Protein AF-A0A1D6GWM7-F1 (afdb_monomer_lite)

Secondary structure (DSSP, 8-state):
-EEEEETTGGG-HHHHHHHHHHHHTT---EEEEE--SEETTEEHHHH-S---GGGTTTTS------TT-HHHHHHHHHHHHHHHHHHS--

Foldseek 3Di:
DEDEDELLCLPPPVVQVVLVVQQVVLALYEYHYDYPQDDPNDGNVRRDVDSPSQCSSVPAHGDDFDPVDPVRVVVVVVVQNVCSVPRTYD

pLDDT: mean 94.19, std 2.3, range [84.5, 97.25]

Organism: Zea mays (NCBI:txid4577)

Radius of gyration: 13.0 Å; chains: 1; bounding box: 31×23×32 Å

Structure (mmCIF, N/CA/C/O backbone):
data_AF-A0A1D6GWM7-F1
#
_entry.id   AF-A0A1D6GWM7-F1
#
loop_
_atom_site.group_PDB
_atom_site.id
_atom_site.type_symbol
_atom_site.label_atom_id
_atom_site.label_alt_id
_atom_site.label_comp_id
_atom_site.label_asym_id
_atom_site.label_entity_id
_atom_site.label_seq_id
_atom_site.pdbx_PDB_ins_code
_atom_site.Cartn_x
_atom_site.Cartn_y
_atom_site.Cartn_z
_atom_site.occupancy
_atom_site.B_iso_or_equiv
_atom_site.auth_seq_id
_atom_site.auth_comp_id
_atom_site.auth_asym_id
_atom_site.auth_atom_id
_atom_site.pdbx_PDB_model_num
ATOM 1 N N . MET A 1 1 ? -11.792 5.099 2.861 1.00 86.81 1 MET A N 1
ATOM 2 C CA . MET A 1 1 ? -11.315 5.816 1.662 1.00 86.81 1 MET A CA 1
ATOM 3 C C . MET A 1 1 ? -10.254 4.957 0.998 1.00 86.81 1 MET A C 1
ATOM 5 O O . MET A 1 1 ? -9.439 4.407 1.725 1.00 86.81 1 MET A O 1
ATOM 9 N N . PHE A 1 2 ? -10.287 4.806 -0.328 1.00 93.44 2 PHE A N 1
ATOM 10 C CA . PHE A 1 2 ? -9.212 4.143 -1.077 1.00 93.44 2 PHE A CA 1
ATOM 11 C C . PHE A 1 2 ? -8.215 5.200 -1.552 1.00 93.44 2 PHE A C 1
ATOM 13 O O . PHE A 1 2 ? -8.624 6.189 -2.158 1.00 93.44 2 PHE A O 1
ATOM 20 N N . ALA A 1 3 ? -6.935 4.998 -1.259 1.00 95.56 3 ALA A N 1
ATOM 21 C CA . ALA A 1 3 ? -5.833 5.837 -1.708 1.00 95.56 3 ALA A CA 1
ATOM 22 C C . ALA A 1 3 ? -4.879 4.969 -2.531 1.00 95.56 3 ALA A C 1
ATOM 24 O O . ALA A 1 3 ? -4.233 4.068 -1.997 1.00 95.56 3 ALA A O 1
ATOM 25 N N . LEU A 1 4 ? -4.845 5.216 -3.839 1.00 96.44 4 LEU A N 1
ATOM 26 C CA . LEU A 1 4 ? -4.060 4.435 -4.789 1.00 96.44 4 LEU A CA 1
ATOM 27 C C . LEU A 1 4 ? -2.738 5.138 -5.087 1.00 96.44 4 LEU A C 1
ATOM 29 O O . LEU A 1 4 ? -2.689 6.365 -5.194 1.00 96.44 4 LEU A O 1
ATOM 33 N N . TYR A 1 5 ? -1.675 4.358 -5.233 1.00 96.50 5 TYR A N 1
ATOM 34 C CA . TYR A 1 5 ? -0.356 4.837 -5.625 1.00 96.50 5 TYR A CA 1
ATOM 35 C C . TYR A 1 5 ? 0.416 3.734 -6.358 1.00 96.50 5 TYR A C 1
ATOM 37 O O . TYR A 1 5 ? 0.154 2.552 -6.165 1.00 96.50 5 TYR A O 1
ATOM 45 N N . GLY A 1 6 ? 1.371 4.116 -7.206 1.00 95.62 6 GLY A N 1
ATOM 46 C CA . GLY A 1 6 ? 2.207 3.161 -7.942 1.00 95.62 6 GLY A CA 1
ATOM 47 C C . GLY A 1 6 ? 3.414 2.648 -7.148 1.00 95.62 6 GLY A C 1
ATOM 48 O O . GLY A 1 6 ? 3.821 3.230 -6.139 1.00 95.62 6 GLY A O 1
ATOM 49 N N . ASP A 1 7 ? 4.058 1.611 -7.673 1.00 93.38 7 ASP A N 1
ATOM 50 C CA . ASP A 1 7 ? 5.313 1.023 -7.180 1.00 93.38 7 ASP A CA 1
ATOM 51 C C . ASP A 1 7 ? 6.438 2.054 -6.951 1.00 93.38 7 ASP A C 1
ATOM 53 O O . ASP A 1 7 ? 7.152 1.995 -5.947 1.00 93.38 7 ASP A O 1
ATOM 57 N N . GLY A 1 8 ? 6.579 3.039 -7.842 1.00 92.62 8 GLY A N 1
ATOM 58 C CA . GLY A 1 8 ? 7.554 4.121 -7.685 1.00 92.62 8 GLY A CA 1
ATOM 59 C C . GLY A 1 8 ? 7.167 5.136 -6.612 1.00 92.62 8 GLY A C 1
ATOM 60 O O . GLY A 1 8 ? 8.018 5.606 -5.851 1.00 92.62 8 GLY A O 1
ATOM 61 N N . ALA A 1 9 ? 5.871 5.434 -6.505 1.00 94.31 9 ALA A N 1
ATOM 62 C CA . ALA A 1 9 ? 5.334 6.315 -5.473 1.00 94.31 9 ALA A CA 1
ATOM 63 C C . ALA A 1 9 ? 5.442 5.693 -4.070 1.00 94.31 9 ALA A C 1
ATOM 65 O O . ALA A 1 9 ? 5.508 6.423 -3.085 1.00 94.31 9 ALA A O 1
ATOM 66 N N . ALA A 1 10 ? 5.572 4.368 -3.965 1.00 94.56 10 ALA A N 1
ATOM 67 C CA . ALA A 1 10 ? 5.761 3.674 -2.695 1.00 94.56 10 ALA A CA 1
ATOM 68 C C . ALA A 1 10 ? 7.050 4.064 -1.939 1.00 94.56 10 ALA A C 1
ATOM 70 O O . ALA A 1 10 ? 7.199 3.731 -0.764 1.00 94.56 10 ALA A O 1
ATOM 71 N N . ASN A 1 11 ? 8.005 4.725 -2.605 1.00 93.88 11 ASN A N 1
ATOM 72 C CA . ASN A 1 11 ? 9.236 5.249 -2.002 1.00 93.88 11 ASN A CA 1
ATOM 73 C C . ASN A 1 11 ? 9.121 6.719 -1.545 1.00 93.88 11 ASN A C 1
ATOM 75 O O . ASN A 1 11 ? 10.104 7.286 -1.074 1.00 93.88 11 ASN A O 1
ATOM 79 N N . GLN A 1 12 ? 7.963 7.362 -1.705 1.00 95.44 12 GLN A N 1
ATOM 80 C CA . GLN A 1 12 ? 7.765 8.753 -1.297 1.00 95.44 12 GLN A CA 1
ATOM 81 C C . GLN A 1 12 ? 7.673 8.876 0.229 1.00 95.44 12 GLN A C 1
ATOM 83 O O . GLN A 1 12 ? 6.885 8.177 0.858 1.00 95.44 12 GLN A O 1
ATOM 88 N N . GLY A 1 13 ? 8.425 9.806 0.829 1.00 96.25 13 GLY A N 1
ATOM 89 C CA . GLY A 1 13 ? 8.446 10.006 2.290 1.00 96.25 13 GLY A CA 1
ATOM 90 C C . GLY A 1 13 ? 7.067 10.321 2.884 1.00 96.25 13 GLY A C 1
ATOM 91 O O . GLY A 1 13 ? 6.672 9.725 3.883 1.00 96.25 13 GLY A O 1
ATOM 92 N N . GLN A 1 14 ? 6.282 11.150 2.188 1.00 95.12 14 GLN A N 1
ATOM 93 C CA . GLN A 1 14 ? 4.907 11.502 2.569 1.00 95.12 14 GLN A CA 1
ATOM 94 C C . GLN A 1 14 ? 3.973 10.286 2.722 1.00 95.12 14 GLN A C 1
ATOM 96 O O . GLN A 1 14 ? 3.012 10.348 3.484 1.00 95.12 14 GLN A O 1
ATOM 101 N N . LEU A 1 15 ? 4.251 9.163 2.042 1.00 94.88 15 LEU A N 1
ATOM 102 C CA . LEU A 1 15 ? 3.473 7.935 2.214 1.00 94.88 15 LEU A CA 1
ATOM 103 C C . LEU A 1 15 ? 3.660 7.357 3.623 1.00 94.88 15 LEU A C 1
ATOM 105 O O . LEU A 1 15 ? 2.691 6.935 4.246 1.00 94.88 15 LEU A O 1
ATOM 109 N N . PHE A 1 16 ? 4.891 7.366 4.137 1.00 95.19 16 PHE A N 1
ATOM 110 C CA . PHE A 1 16 ? 5.212 6.869 5.477 1.00 95.19 16 PHE A CA 1
ATOM 111 C C . PHE A 1 16 ? 4.666 7.793 6.569 1.00 95.19 16 PHE A C 1
ATOM 113 O O . PHE A 1 16 ? 4.177 7.322 7.594 1.00 95.19 16 PHE A O 1
ATOM 120 N N . GLU A 1 17 ? 4.678 9.104 6.328 1.00 96.19 17 GLU A N 1
ATOM 121 C CA . GLU A 1 17 ? 4.035 10.081 7.212 1.00 96.19 17 GLU A CA 1
ATOM 122 C C . GLU A 1 17 ? 2.516 9.857 7.277 1.00 96.19 17 GLU A C 1
ATOM 124 O O . GLU A 1 17 ? 1.940 9.790 8.367 1.00 96.19 17 GLU A O 1
ATOM 129 N N . ALA A 1 18 ? 1.873 9.663 6.119 1.00 94.94 18 ALA A N 1
ATOM 130 C CA . ALA A 1 18 ? 0.447 9.365 6.035 1.00 94.94 18 ALA A CA 1
ATOM 131 C C . ALA A 1 18 ? 0.093 8.030 6.711 1.00 94.94 18 ALA A C 1
ATOM 133 O O . ALA A 1 18 ? -0.884 7.968 7.460 1.00 94.94 18 ALA A O 1
ATOM 134 N N . LEU A 1 19 ? 0.902 6.983 6.506 1.00 94.88 19 LEU A N 1
ATOM 135 C CA . LEU A 1 19 ? 0.765 5.686 7.177 1.00 94.88 19 LEU A CA 1
ATOM 136 C C . LEU A 1 19 ? 0.791 5.844 8.699 1.00 94.88 19 LEU A C 1
ATOM 138 O O . LEU A 1 19 ? -0.127 5.378 9.374 1.00 94.88 19 LEU A O 1
ATOM 142 N N . ASN A 1 20 ? 1.772 6.576 9.227 1.00 95.25 20 ASN A N 1
ATOM 143 C CA . ASN A 1 20 ? 1.908 6.816 10.660 1.00 95.25 20 ASN A CA 1
ATOM 144 C C . ASN A 1 20 ? 0.690 7.522 11.261 1.00 95.25 20 ASN A C 1
ATOM 146 O O . ASN A 1 20 ? 0.133 7.062 12.257 1.00 95.25 20 ASN A O 1
ATOM 150 N N . ILE A 1 21 ? 0.230 8.604 10.631 1.00 95.50 21 ILE A N 1
ATOM 151 C CA . ILE A 1 21 ? -0.954 9.341 11.093 1.00 95.50 21 ILE A CA 1
ATOM 152 C C . ILE A 1 21 ? -2.209 8.464 10.995 1.00 95.50 21 ILE A C 1
ATOM 154 O O . ILE A 1 21 ? -3.021 8.428 11.922 1.00 95.50 21 ILE A O 1
ATOM 158 N N . SER A 1 22 ? -2.357 7.718 9.896 1.00 94.94 22 SER A N 1
ATOM 159 C CA . SER A 1 22 ? -3.510 6.841 9.695 1.00 94.94 22 SER A CA 1
ATOM 160 C C . SER A 1 22 ? -3.587 5.734 10.744 1.00 94.94 22 SER A C 1
ATOM 162 O O . SER A 1 22 ? -4.677 5.447 11.239 1.00 94.94 22 SER A O 1
ATOM 164 N N . ALA A 1 23 ? -2.447 5.161 11.136 1.00 94.19 23 ALA A N 1
ATOM 165 C CA . ALA A 1 23 ? -2.381 4.113 12.145 1.00 94.19 23 ALA A CA 1
ATOM 166 C C . ALA A 1 23 ? -2.627 4.674 13.546 1.00 94.19 23 ALA A C 1
ATOM 168 O O . ALA A 1 23 ? -3.410 4.106 14.308 1.00 94.19 23 ALA A O 1
ATOM 169 N N . LEU A 1 24 ? -2.027 5.826 13.856 1.00 95.19 24 LEU A N 1
ATOM 170 C CA . LEU A 1 24 ? -2.181 6.501 15.142 1.00 95.19 24 LEU A CA 1
ATOM 171 C C . LEU A 1 24 ? -3.646 6.844 15.441 1.00 95.19 24 LEU A C 1
ATOM 173 O O . LEU A 1 24 ? -4.114 6.649 16.561 1.00 95.19 24 LEU A O 1
ATOM 177 N N . TRP A 1 25 ? -4.377 7.342 14.443 1.00 95.81 25 TRP A N 1
ATOM 178 C CA . TRP A 1 25 ? -5.779 7.746 14.597 1.00 95.81 25 TRP A CA 1
ATOM 179 C C . TRP A 1 25 ? -6.783 6.670 14.188 1.00 95.81 25 TRP A C 1
ATOM 181 O O . TRP A 1 25 ? -7.985 6.930 14.214 1.00 95.81 25 TRP A O 1
ATOM 191 N N . LYS A 1 26 ? -6.315 5.471 13.813 1.00 93.31 26 LYS A N 1
ATOM 192 C CA . LYS A 1 26 ? -7.153 4.375 13.298 1.00 93.31 26 LYS A CA 1
ATOM 193 C C . LYS A 1 26 ? -8.098 4.845 12.188 1.00 93.31 26 LYS A C 1
ATOM 195 O O . LYS A 1 26 ? -9.294 4.557 12.197 1.00 93.31 26 LYS A O 1
ATOM 200 N N . LEU A 1 27 ? -7.563 5.612 11.240 1.00 94.88 27 LEU A N 1
ATOM 201 C CA . LEU A 1 27 ? -8.349 6.138 10.131 1.00 94.88 27 LEU A CA 1
ATOM 202 C C . LEU A 1 27 ? -8.829 5.004 9.223 1.00 94.88 27 LEU A C 1
ATOM 204 O O . LEU A 1 27 ? -8.117 4.031 8.981 1.00 94.88 27 LEU A O 1
ATOM 208 N N . LEU A 1 28 ? -10.013 5.189 8.638 1.00 94.12 28 LEU A N 1
ATOM 209 C CA . LEU A 1 28 ? -10.550 4.314 7.597 1.00 94.12 28 LEU A CA 1
ATOM 210 C C . LEU A 1 28 ? -9.850 4.614 6.257 1.00 94.12 28 LEU A C 1
ATOM 212 O O . LEU A 1 28 ? -10.429 5.199 5.331 1.00 94.12 28 LEU A O 1
ATOM 216 N N . ALA A 1 29 ? -8.577 4.237 6.176 1.00 94.25 29 ALA A N 1
ATOM 217 C CA . ALA A 1 29 ? -7.713 4.409 5.016 1.00 94.25 29 ALA A CA 1
ATOM 218 C C . ALA A 1 29 ? -7.289 3.042 4.467 1.00 94.25 29 ALA A C 1
ATOM 220 O O . ALA A 1 29 ? -6.793 2.204 5.207 1.00 94.25 29 ALA A O 1
ATOM 221 N N . ILE A 1 30 ? -7.514 2.832 3.171 1.00 96.25 30 ILE A N 1
ATOM 222 C CA . ILE A 1 30 ? -7.088 1.634 2.446 1.00 96.25 30 ILE A CA 1
ATOM 223 C C . ILE A 1 30 ? -6.054 2.085 1.417 1.00 96.25 30 ILE A C 1
ATOM 225 O O . ILE A 1 30 ? -6.400 2.796 0.469 1.00 96.25 30 ILE A O 1
ATOM 229 N N . LEU A 1 31 ? -4.799 1.723 1.638 1.00 95.88 31 LEU A N 1
ATOM 230 C CA . LEU A 1 31 ? -3.626 2.139 0.882 1.00 95.88 31 LEU A CA 1
ATOM 231 C C . LEU A 1 31 ? -3.267 1.054 -0.130 1.00 95.88 31 LEU A C 1
ATOM 233 O O . LEU A 1 31 ? -2.759 -0.010 0.211 1.00 95.88 31 LEU A O 1
ATOM 237 N N . VAL A 1 32 ? -3.515 1.334 -1.405 1.00 96.81 32 VAL A N 1
ATOM 238 C CA . VAL A 1 32 ? -3.347 0.356 -2.482 1.00 96.81 32 VAL A CA 1
ATOM 239 C C . VAL A 1 32 ? -2.117 0.707 -3.305 1.00 96.81 32 VAL A C 1
ATOM 241 O O . VAL A 1 32 ? -2.100 1.724 -3.995 1.00 96.81 32 VAL A O 1
ATOM 244 N N . CYS A 1 33 ? -1.101 -0.156 -3.245 1.00 96.19 33 CYS A N 1
ATOM 245 C CA . CYS A 1 33 ? 0.049 -0.093 -4.141 1.00 96.19 33 CYS A CA 1
ATOM 246 C C . CYS A 1 33 ? -0.248 -0.881 -5.424 1.00 96.19 33 CYS A C 1
ATOM 248 O O . CYS A 1 33 ? -0.288 -2.115 -5.401 1.00 96.19 33 CYS A O 1
ATOM 250 N N . GLU A 1 34 ? -0.431 -0.183 -6.540 1.00 96.19 34 GLU A N 1
ATOM 251 C CA . GLU A 1 34 ? -0.534 -0.786 -7.867 1.00 96.19 34 GLU A CA 1
ATOM 252 C C . GLU A 1 34 ? 0.871 -1.060 -8.410 1.00 96.19 34 GLU A C 1
ATOM 254 O O . GLU A 1 34 ? 1.557 -0.171 -8.918 1.00 96.19 34 GLU A O 1
ATOM 259 N N . ASN A 1 35 ? 1.320 -2.309 -8.273 1.00 95.06 35 ASN A N 1
ATOM 260 C CA . ASN A 1 35 ? 2.624 -2.732 -8.769 1.00 95.06 35 ASN A CA 1
ATOM 261 C C . ASN A 1 35 ? 2.524 -3.312 -10.184 1.00 95.06 35 ASN A C 1
ATOM 263 O O . ASN A 1 35 ? 2.138 -4.465 -10.361 1.00 95.06 35 ASN A O 1
ATOM 267 N N . ASN A 1 36 ? 2.923 -2.519 -11.177 1.00 93.75 36 ASN A N 1
ATOM 268 C CA . ASN A 1 36 ? 3.065 -2.926 -12.578 1.00 93.75 36 ASN A CA 1
ATOM 269 C C . ASN A 1 36 ? 4.533 -3.222 -12.969 1.00 93.75 36 ASN A C 1
ATOM 271 O O . ASN A 1 36 ? 4.851 -3.296 -14.156 1.00 93.75 36 ASN A O 1
ATOM 275 N N . HIS A 1 37 ? 5.418 -3.383 -11.978 1.00 93.06 37 HIS A N 1
ATOM 276 C CA . HIS A 1 37 ? 6.861 -3.637 -12.072 1.00 93.06 37 HIS A CA 1
ATOM 277 C C . HIS A 1 37 ? 7.742 -2.473 -12.555 1.00 93.06 37 HIS A C 1
ATOM 279 O O . HIS A 1 37 ? 8.973 -2.608 -12.516 1.00 93.06 37 HIS A O 1
ATOM 285 N N . TYR A 1 38 ? 7.163 -1.348 -12.994 1.00 93.56 38 TYR A N 1
ATOM 286 C CA . TYR A 1 38 ? 7.915 -0.235 -13.573 1.00 93.56 38 TYR A CA 1
ATOM 287 C C . TYR A 1 38 ? 7.330 1.140 -13.238 1.00 93.56 38 TYR A C 1
ATOM 289 O O . TYR A 1 38 ? 6.257 1.524 -13.703 1.00 93.56 38 TYR A O 1
ATOM 297 N N . CYS A 1 39 ? 8.158 1.978 -12.621 1.00 90.81 39 CYS A N 1
ATOM 298 C CA . CYS A 1 39 ? 7.903 3.405 -12.511 1.00 90.81 39 CYS A CA 1
ATOM 299 C C . CYS A 1 39 ? 8.578 4.153 -13.665 1.00 90.81 39 CYS A C 1
ATOM 301 O O . CYS A 1 39 ? 9.797 4.371 -13.653 1.00 90.81 39 CYS A O 1
ATOM 303 N N . MET A 1 40 ? 7.783 4.591 -14.645 1.00 92.56 40 MET A N 1
ATOM 304 C CA . MET A 1 40 ? 8.262 5.228 -15.878 1.00 92.56 40 MET A CA 1
ATOM 305 C C . MET A 1 40 ? 9.235 4.304 -16.635 1.00 92.56 40 MET A C 1
ATOM 307 O O . MET A 1 40 ? 8.795 3.437 -17.378 1.00 92.56 40 MET A O 1
ATOM 311 N N . GLY A 1 41 ? 10.548 4.456 -16.437 1.00 93.62 41 GLY A N 1
ATOM 312 C CA . GLY A 1 41 ? 11.587 3.596 -17.023 1.00 93.62 41 GLY A CA 1
ATOM 313 C C . GLY A 1 41 ? 12.402 2.806 -15.995 1.00 93.62 41 GLY A C 1
ATOM 31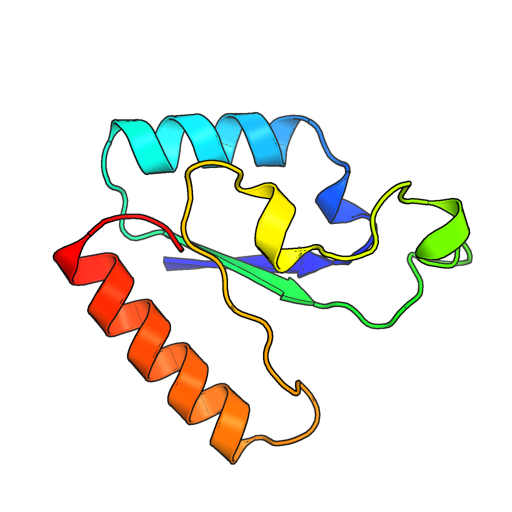4 O O . GLY A 1 41 ? 13.384 2.156 -16.356 1.00 93.62 41 GLY A O 1
ATOM 315 N N . THR A 1 42 ? 12.049 2.884 -14.710 1.00 92.38 42 THR A N 1
ATOM 316 C CA . THR A 1 42 ? 12.810 2.255 -13.626 1.00 92.38 42 THR A CA 1
ATOM 317 C C . THR A 1 42 ? 12.067 1.042 -13.095 1.00 92.38 42 THR A C 1
ATOM 319 O O . THR A 1 42 ? 10.975 1.171 -12.555 1.00 92.38 42 THR A O 1
ATOM 322 N N . ALA A 1 43 ? 12.686 -0.129 -13.227 1.00 93.38 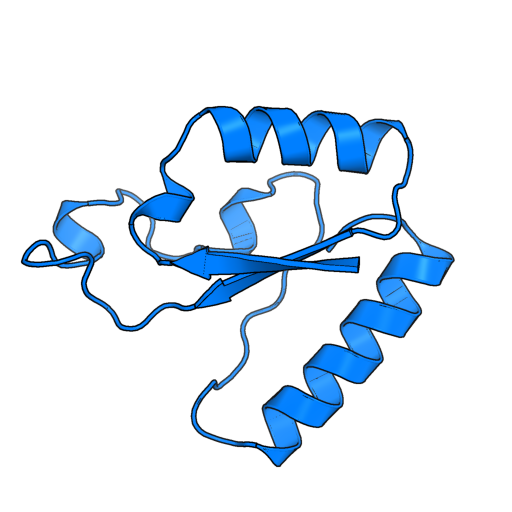43 ALA A N 1
ATOM 323 C CA . ALA A 1 43 ? 12.151 -1.376 -12.699 1.00 93.38 43 ALA A CA 1
ATOM 324 C C . ALA A 1 43 ? 12.141 -1.411 -11.159 1.00 93.38 43 ALA A C 1
ATOM 326 O O . ALA A 1 43 ? 13.043 -0.854 -10.523 1.00 93.38 43 ALA A O 1
ATOM 327 N N . GLU A 1 44 ? 11.190 -2.135 -10.565 1.00 92.19 44 GLU A N 1
ATOM 328 C CA . GLU A 1 44 ? 10.999 -2.211 -9.106 1.00 92.19 44 GLU A CA 1
ATOM 329 C C . GLU A 1 44 ? 12.279 -2.592 -8.336 1.00 92.19 44 GLU A C 1
ATOM 331 O O . GLU A 1 44 ? 12.622 -1.949 -7.348 1.00 92.19 44 GLU A O 1
ATOM 336 N N . TRP A 1 45 ? 13.073 -3.552 -8.826 1.00 91.38 45 TRP A N 1
ATOM 337 C CA . TRP A 1 45 ? 14.313 -4.001 -8.167 1.00 91.38 45 TRP A CA 1
ATOM 338 C C . TRP A 1 45 ? 15.464 -2.988 -8.253 1.00 91.38 45 TRP A C 1
ATOM 340 O O . TRP A 1 45 ? 16.460 -3.113 -7.542 1.00 91.38 45 TRP A O 1
ATOM 350 N N . ARG A 1 46 ? 15.349 -1.990 -9.137 1.00 93.25 46 ARG A N 1
ATOM 351 C CA . ARG A 1 46 ? 16.277 -0.855 -9.230 1.00 93.25 46 ARG A CA 1
ATOM 352 C C . ARG A 1 46 ? 15.816 0.340 -8.401 1.00 93.25 46 ARG A C 1
ATOM 354 O O . ARG A 1 46 ? 16.652 1.150 -8.017 1.00 93.25 46 ARG A O 1
ATOM 361 N N . ALA A 1 47 ? 14.511 0.467 -8.164 1.00 90.50 47 ALA A N 1
ATOM 362 C CA . ALA A 1 47 ? 13.916 1.568 -7.411 1.00 90.50 47 ALA A CA 1
ATOM 363 C C . ALA A 1 47 ? 13.735 1.247 -5.919 1.00 90.50 47 ALA A C 1
ATOM 365 O O . ALA A 1 47 ? 13.687 2.155 -5.093 1.00 90.50 47 ALA A O 1
ATOM 366 N N . ALA A 1 48 ? 13.608 -0.028 -5.554 1.00 91.75 48 ALA A N 1
ATOM 367 C CA . ALA A 1 48 ? 13.275 -0.475 -4.211 1.00 91.75 48 ALA A CA 1
ATOM 368 C C . ALA A 1 48 ? 14.199 -1.603 -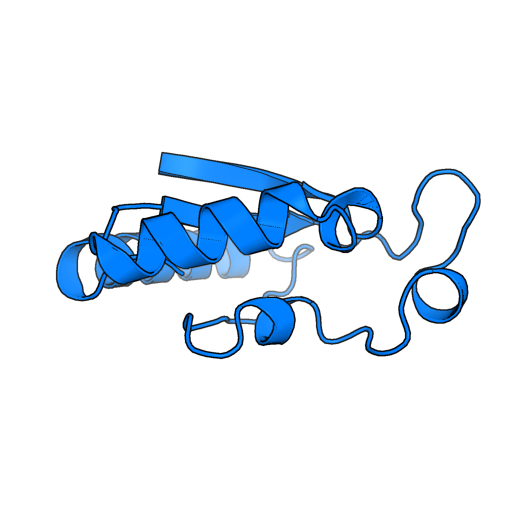3.751 1.00 91.75 48 ALA A C 1
ATOM 370 O O . ALA A 1 48 ? 14.353 -2.618 -4.426 1.00 91.75 48 ALA A O 1
ATOM 371 N N . LYS A 1 49 ? 14.752 -1.476 -2.536 1.00 91.69 49 LYS A N 1
ATOM 372 C CA . LYS A 1 49 ? 15.546 -2.556 -1.927 1.00 91.69 49 LYS A CA 1
ATOM 373 C C . LYS A 1 49 ? 14.700 -3.798 -1.629 1.00 91.69 49 LYS A C 1
ATOM 375 O O . LYS A 1 49 ? 15.205 -4.913 -1.719 1.00 91.69 49 LYS A O 1
ATOM 380 N N . SER A 1 50 ? 13.434 -3.593 -1.263 1.00 90.06 50 SER A N 1
ATOM 381 C CA . SER A 1 50 ? 12.457 -4.652 -1.017 1.00 90.06 50 SER A CA 1
ATOM 382 C C . SER A 1 50 ? 11.241 -4.466 -1.935 1.00 90.06 50 SER A C 1
ATOM 384 O O . SER A 1 50 ? 10.555 -3.442 -1.816 1.00 90.06 50 SER A O 1
ATOM 386 N N . PRO A 1 51 ? 10.937 -5.442 -2.812 1.00 84.50 51 PRO A N 1
ATOM 387 C CA . PRO A 1 51 ? 9.746 -5.427 -3.666 1.00 84.50 51 PRO A CA 1
ATOM 388 C C . PRO A 1 51 ? 8.477 -5.881 -2.919 1.00 84.50 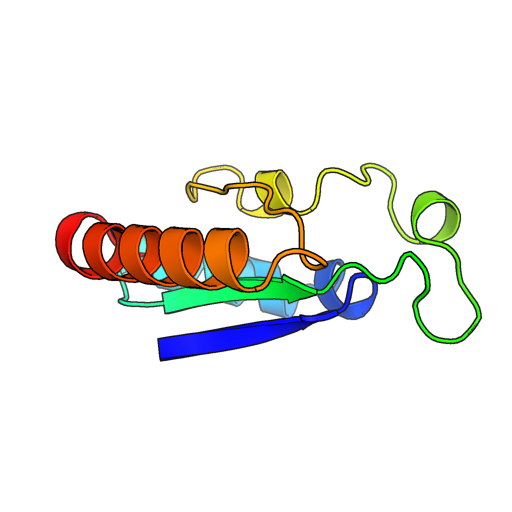51 PRO A C 1
ATOM 390 O O . PRO A 1 51 ? 7.392 -5.969 -3.490 1.00 84.50 51 PRO A O 1
ATOM 393 N N . ALA A 1 52 ? 8.571 -6.186 -1.620 1.00 91.56 52 ALA A N 1
ATOM 394 C CA . ALA A 1 52 ? 7.413 -6.529 -0.801 1.00 91.56 52 ALA A CA 1
ATOM 395 C C . ALA A 1 52 ? 6.643 -5.261 -0.382 1.00 91.56 52 ALA A C 1
ATOM 397 O O . ALA A 1 52 ? 6.635 -4.896 0.792 1.00 91.56 52 ALA A O 1
ATOM 398 N N . TYR A 1 53 ? 5.998 -4.582 -1.340 1.00 93.00 53 TYR A N 1
ATOM 399 C CA . TYR A 1 53 ? 5.283 -3.316 -1.114 1.00 93.00 53 TYR A CA 1
ATOM 400 C C . TYR A 1 53 ? 4.220 -3.399 -0.012 1.00 93.00 53 TYR A C 1
ATOM 402 O O . TYR A 1 53 ? 4.131 -2.501 0.817 1.00 93.00 53 TYR A O 1
ATOM 410 N N . TYR A 1 54 ? 3.503 -4.520 0.069 1.00 92.56 54 TYR A N 1
ATOM 411 C CA . TYR A 1 54 ? 2.502 -4.790 1.107 1.00 92.56 54 TYR A CA 1
ATOM 412 C C . TYR A 1 54 ? 3.070 -4.842 2.539 1.00 92.56 54 TYR A C 1
ATOM 414 O O . TYR A 1 54 ? 2.305 -4.802 3.489 1.00 92.56 54 TYR A O 1
ATOM 422 N N . LYS A 1 55 ? 4.396 -4.933 2.724 1.00 93.69 55 LYS A N 1
ATOM 423 C CA . LYS A 1 55 ? 5.051 -4.902 4.047 1.00 93.69 55 LYS A CA 1
ATOM 424 C C . LYS A 1 55 ? 5.606 -3.527 4.417 1.00 93.69 55 LYS A C 1
ATOM 426 O O . LYS A 1 55 ? 6.156 -3.367 5.499 1.00 93.69 55 LYS A O 1
ATOM 431 N N . ARG A 1 56 ? 5.505 -2.532 3.530 1.00 91.69 56 ARG A N 1
ATOM 432 C CA . ARG A 1 56 ? 6.085 -1.197 3.765 1.00 91.69 56 ARG A CA 1
ATOM 433 C C . ARG A 1 56 ? 5.378 -0.405 4.858 1.00 91.69 56 ARG A C 1
ATOM 435 O O . ARG A 1 56 ? 5.982 0.509 5.402 1.00 91.69 56 ARG A O 1
ATOM 442 N N . GLY A 1 57 ? 4.139 -0.774 5.175 1.00 88.38 57 GLY A N 1
ATOM 443 C CA . GLY A 1 57 ? 3.383 -0.218 6.293 1.00 88.38 57 GLY A CA 1
ATOM 444 C C . GLY A 1 57 ? 3.942 -0.566 7.674 1.00 88.38 57 GLY A C 1
ATOM 445 O O . GLY A 1 57 ? 3.481 0.018 8.648 1.00 88.38 57 GLY A O 1
ATOM 446 N N . ASP A 1 58 ? 4.920 -1.478 7.753 1.00 91.62 58 ASP A N 1
ATOM 447 C CA . ASP A 1 58 ? 5.538 -1.992 8.981 1.00 91.62 58 ASP A CA 1
ATOM 448 C C . ASP A 1 58 ? 4.494 -2.510 9.987 1.00 91.62 58 ASP A C 1
ATOM 450 O O . ASP A 1 58 ? 4.063 -3.659 9.898 1.00 91.62 58 ASP A O 1
ATOM 454 N N . TYR A 1 59 ? 4.013 -1.650 10.885 1.00 89.75 59 TYR A N 1
ATOM 455 C CA . TYR A 1 59 ? 2.941 -1.945 11.840 1.00 89.75 59 TYR A CA 1
ATOM 456 C C . TYR A 1 59 ? 1.526 -1.933 11.233 1.00 89.75 59 TYR A C 1
ATOM 458 O O . TYR A 1 59 ? 0.589 -2.411 11.874 1.00 89.75 59 TYR A O 1
ATOM 466 N N . VAL A 1 60 ? 1.339 -1.388 10.026 1.00 92.31 60 VAL A N 1
ATOM 467 C CA . VAL A 1 60 ? 0.060 -1.443 9.299 1.00 92.31 60 VAL A CA 1
ATOM 468 C C . VAL A 1 60 ? -0.070 -2.793 8.597 1.00 92.31 60 VAL A C 1
ATOM 470 O O . VAL A 1 60 ? 0.844 -3.233 7.897 1.00 92.31 60 VAL A O 1
ATOM 473 N N . HIS A 1 61 ? -1.212 -3.459 8.794 1.00 91.00 61 HIS A N 1
ATOM 474 C CA . HIS A 1 61 ? -1.499 -4.734 8.141 1.00 91.00 61 HIS A CA 1
ATOM 475 C C . HIS A 1 61 ? -1.479 -4.559 6.623 1.00 91.00 61 HIS A C 1
ATOM 477 O O . HIS A 1 61 ? -1.975 -3.563 6.120 1.00 91.00 61 HIS A O 1
ATOM 483 N N . GLY A 1 62 ? -0.948 -5.533 5.891 1.00 94.12 62 GLY A N 1
ATOM 484 C CA . GLY A 1 62 ? -0.906 -5.467 4.437 1.00 94.12 62 GLY A CA 1
ATOM 485 C C . GLY A 1 62 ? -1.073 -6.837 3.807 1.00 94.12 62 GLY A C 1
ATOM 486 O O . GLY A 1 62 ? -0.667 -7.860 4.361 1.00 94.12 62 GLY A O 1
ATOM 487 N N . LEU A 1 63 ? -1.677 -6.850 2.623 1.00 95.38 63 LEU A N 1
ATOM 488 C CA . LEU A 1 63 ? -1.983 -8.059 1.867 1.00 95.38 63 LEU A CA 1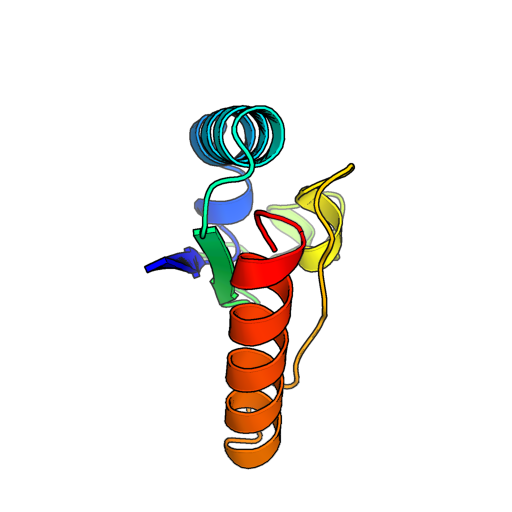
ATOM 489 C C . LEU A 1 63 ? -1.503 -7.920 0.421 1.00 95.38 63 LEU A C 1
ATOM 491 O O . LEU A 1 63 ? -1.465 -6.825 -0.138 1.00 95.38 63 LEU A O 1
ATOM 495 N N . LYS A 1 64 ? -1.109 -9.041 -0.187 1.00 95.88 64 LYS A N 1
ATOM 496 C CA . LYS A 1 64 ? -0.753 -9.104 -1.608 1.00 95.88 64 LYS A CA 1
ATOM 497 C C . LYS A 1 64 ? -1.907 -9.740 -2.374 1.00 95.88 64 LYS A C 1
ATOM 499 O O . LYS A 1 64 ? -2.365 -10.816 -2.002 1.00 95.88 64 LYS A O 1
ATOM 504 N N . VAL A 1 65 ? -2.337 -9.081 -3.444 1.00 96.25 65 VAL A N 1
ATOM 505 C CA . VAL A 1 65 ? -3.455 -9.500 -4.300 1.00 96.25 65 VAL A CA 1
ATOM 506 C C . VAL A 1 65 ? -2.929 -9.760 -5.700 1.00 96.25 65 VAL A C 1
ATOM 508 O O . VAL A 1 65 ? -2.014 -9.069 -6.150 1.00 96.25 65 VAL A O 1
ATOM 511 N N . ASP A 1 66 ? -3.512 -10.736 -6.386 1.00 95.06 66 ASP A N 1
ATOM 512 C CA . ASP A 1 66 ? -3.376 -10.831 -7.834 1.00 95.06 66 ASP A CA 1
ATOM 513 C C . ASP A 1 66 ? -4.239 -9.749 -8.497 1.00 95.06 66 ASP A C 1
ATOM 515 O O . ASP A 1 66 ? -5.467 -9.823 -8.476 1.00 95.06 66 ASP A O 1
ATOM 519 N N . GLY A 1 67 ? -3.589 -8.726 -9.055 1.00 93.81 67 GLY A N 1
ATOM 520 C CA . GLY A 1 67 ? -4.260 -7.618 -9.737 1.00 93.81 67 GLY A CA 1
ATOM 521 C C . GLY A 1 67 ? -4.882 -7.994 -11.085 1.00 93.81 67 GLY A C 1
ATOM 522 O O . GLY A 1 67 ? -5.643 -7.199 -11.630 1.00 93.81 67 GLY A O 1
ATOM 523 N N . MET A 1 68 ? -4.584 -9.183 -11.620 1.00 96.38 68 MET A N 1
ATOM 524 C CA . MET A 1 68 ? -5.097 -9.639 -12.915 1.00 96.38 68 MET A CA 1
ATOM 525 C C . MET A 1 68 ? -6.422 -10.404 -12.803 1.00 96.38 68 MET A C 1
ATOM 527 O O . MET A 1 68 ? -7.129 -10.545 -13.802 1.00 96.38 68 MET A O 1
ATOM 531 N N . ASP A 1 69 ? -6.796 -10.859 -11.603 1.00 96.62 69 ASP A N 1
ATOM 532 C CA . ASP A 1 69 ? -8.078 -11.513 -11.339 1.00 96.62 69 ASP A CA 1
ATOM 533 C C . ASP A 1 69 ? -9.059 -10.541 -10.663 1.00 96.62 69 ASP A C 1
ATOM 535 O O . ASP A 1 69 ? -8.977 -10.230 -9.471 1.00 96.62 69 ASP A O 1
ATOM 539 N N . VAL A 1 70 ? -10.055 -10.088 -11.429 1.00 95.94 70 VAL A N 1
ATOM 540 C CA . VAL A 1 70 ? -11.083 -9.147 -10.960 1.00 95.94 70 VAL A CA 1
ATOM 541 C C . VAL A 1 70 ? -11.906 -9.680 -9.779 1.00 95.94 70 VAL A C 1
ATOM 543 O O . VAL A 1 70 ? -12.363 -8.899 -8.939 1.00 95.94 70 VAL A O 1
ATOM 546 N N . LEU A 1 71 ? -12.114 -10.997 -9.684 1.00 97.25 71 LEU A N 1
ATOM 547 C CA . LEU A 1 71 ? -12.864 -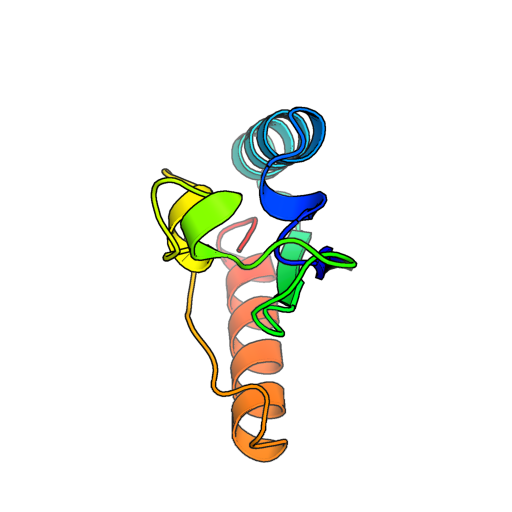11.609 -8.588 1.00 97.25 71 LEU A CA 1
ATOM 548 C C . LEU A 1 71 ? -12.040 -11.582 -7.303 1.00 97.25 71 LEU A C 1
ATOM 550 O O . LEU A 1 71 ? -12.579 -11.249 -6.242 1.00 97.25 71 LEU A O 1
ATOM 554 N N . VAL A 1 72 ? -10.739 -11.852 -7.410 1.00 96.50 72 VAL A N 1
ATOM 555 C CA . VAL A 1 72 ? -9.796 -11.776 -6.288 1.00 96.50 72 VAL A CA 1
ATOM 556 C C . VAL A 1 72 ? -9.650 -10.330 -5.813 1.00 96.50 72 VAL A C 1
ATOM 558 O O . VAL A 1 72 ? -9.767 -10.073 -4.614 1.00 96.50 72 VAL A O 1
ATOM 561 N N . VAL A 1 73 ? -9.516 -9.360 -6.725 1.00 96.94 73 VAL A N 1
ATOM 562 C CA . VAL A 1 73 ? -9.485 -7.926 -6.378 1.00 96.94 73 VAL A CA 1
ATOM 563 C C . VAL A 1 73 ? -10.771 -7.503 -5.668 1.00 96.94 73 VAL A C 1
ATOM 565 O O . VAL A 1 73 ? -10.722 -6.855 -4.623 1.00 96.94 73 VAL A O 1
ATOM 568 N N . LYS A 1 74 ? -11.941 -7.916 -6.168 1.00 96.81 74 LYS A N 1
ATOM 569 C CA . LYS A 1 74 ? -13.229 -7.617 -5.524 1.00 96.81 74 LYS A CA 1
ATOM 570 C C . LYS A 1 74 ? -13.306 -8.179 -4.101 1.00 96.81 74 LYS A C 1
ATOM 572 O O . LYS A 1 74 ? -13.801 -7.494 -3.202 1.00 96.81 74 LYS A O 1
ATOM 577 N N . GLN A 1 75 ? -12.843 -9.409 -3.890 1.00 97.12 75 GLN A N 1
ATOM 578 C CA . GLN A 1 75 ? -12.808 -10.032 -2.566 1.00 97.12 75 GLN A CA 1
ATOM 579 C C . GLN A 1 75 ? -11.827 -9.317 -1.631 1.00 97.12 75 GLN A C 1
ATOM 581 O O . GLN A 1 75 ? -12.190 -9.020 -0.492 1.00 97.12 75 GLN A O 1
ATOM 586 N N . ALA A 1 76 ? -10.637 -8.967 -2.119 1.00 96.88 76 ALA A N 1
ATOM 587 C CA . ALA A 1 76 ? -9.635 -8.233 -1.354 1.00 96.88 76 ALA A CA 1
ATOM 588 C C . ALA A 1 76 ? -10.126 -6.834 -0.955 1.00 96.88 76 ALA A C 1
ATOM 590 O O . ALA A 1 76 ? -9.996 -6.453 0.204 1.00 96.88 76 ALA A O 1
ATOM 591 N N . CYS A 1 77 ? -10.776 -6.098 -1.862 1.00 96.31 77 CYS A N 1
ATOM 592 C CA . CYS A 1 77 ? -11.373 -4.797 -1.553 1.00 96.31 77 CYS A CA 1
ATOM 593 C C . CYS A 1 77 ? -12.482 -4.901 -0.499 1.00 96.31 77 CYS A C 1
ATOM 595 O O . CYS A 1 77 ? -12.598 -4.025 0.359 1.00 96.31 77 CYS A O 1
ATOM 597 N N . LYS A 1 78 ? -13.293 -5.969 -0.541 1.00 96.56 78 LYS A N 1
ATOM 598 C CA . LYS A 1 78 ? -14.304 -6.229 0.492 1.00 96.56 78 LYS A CA 1
ATOM 599 C C . LYS A 1 78 ? -13.642 -6.488 1.848 1.00 96.56 78 LYS A C 1
ATOM 601 O O . LYS A 1 78 ? -13.987 -5.820 2.815 1.00 96.56 78 LYS A O 1
ATOM 606 N N . PHE A 1 79 ? -12.656 -7.383 1.891 1.00 96.19 79 PHE A N 1
ATOM 607 C CA . PHE A 1 79 ? -11.898 -7.683 3.106 1.00 96.19 79 PHE A CA 1
ATOM 608 C C . PHE A 1 79 ? -11.212 -6.438 3.683 1.00 96.19 79 PHE A C 1
ATOM 610 O O . PHE A 1 79 ? -11.345 -6.161 4.870 1.00 96.19 79 PHE A O 1
ATOM 617 N N . ALA A 1 80 ? -10.530 -5.655 2.844 1.00 96.19 80 ALA A N 1
ATOM 618 C CA . ALA A 1 80 ? -9.829 -4.447 3.263 1.00 96.19 80 ALA A CA 1
ATOM 619 C C . ALA A 1 80 ? -10.787 -3.397 3.831 1.00 96.19 80 ALA A C 1
ATOM 621 O O . ALA A 1 80 ? -10.476 -2.745 4.822 1.00 96.19 80 ALA A O 1
ATOM 622 N N . LYS A 1 81 ? -11.984 -3.264 3.251 1.00 95.75 81 LYS A N 1
ATOM 623 C CA . LYS A 1 81 ? -13.023 -2.381 3.784 1.00 95.75 81 LYS A CA 1
ATOM 624 C C . LYS A 1 81 ? -13.509 -2.832 5.158 1.00 95.75 81 LYS A C 1
ATOM 626 O O . LYS A 1 81 ? -13.593 -2.002 6.060 1.00 95.75 81 LYS A O 1
ATOM 631 N N . ASP A 1 82 ? -13.810 -4.117 5.315 1.00 95.94 82 ASP A N 1
ATOM 632 C CA . ASP A 1 82 ? -14.296 -4.668 6.581 1.00 95.94 82 ASP A CA 1
ATOM 633 C C . ASP A 1 82 ? -13.209 -4.568 7.673 1.00 95.94 82 ASP A C 1
ATOM 635 O O . ASP A 1 82 ? -13.492 -4.145 8.795 1.00 95.94 82 ASP A O 1
ATOM 639 N N . HIS A 1 83 ? -11.945 -4.840 7.322 1.00 94.69 83 HIS A N 1
ATOM 640 C CA . HIS A 1 83 ? -10.794 -4.629 8.201 1.00 94.69 83 HIS A CA 1
ATOM 641 C C . HIS A 1 83 ? -10.635 -3.157 8.587 1.00 94.69 83 HIS A C 1
ATOM 643 O O . HIS A 1 83 ? -10.463 -2.851 9.766 1.00 94.69 83 HIS A O 1
ATOM 649 N N . ALA A 1 84 ? -10.727 -2.242 7.616 1.00 94.69 84 ALA A N 1
ATOM 650 C CA . ALA A 1 84 ? -10.511 -0.821 7.855 1.00 94.69 84 ALA A CA 1
ATOM 651 C C . ALA A 1 84 ? -11.529 -0.204 8.816 1.00 94.69 84 ALA A C 1
ATOM 653 O O . ALA A 1 84 ? -11.199 0.688 9.594 1.00 94.69 84 ALA A O 1
ATOM 654 N N . ILE A 1 85 ? -12.763 -0.709 8.781 1.00 94.56 85 ILE A N 1
ATOM 655 C CA . ILE A 1 85 ? -13.828 -0.314 9.705 1.00 94.56 85 ILE A CA 1
ATOM 656 C C . ILE A 1 85 ? -13.554 -0.832 11.124 1.00 94.56 85 ILE A C 1
ATOM 658 O O . ILE A 1 85 ? -13.841 -0.129 12.089 1.00 94.56 85 ILE A O 1
ATOM 662 N N . ALA A 1 86 ? -13.012 -2.044 11.264 1.00 94.25 86 ALA A N 1
ATOM 663 C CA . ALA A 1 86 ? -12.805 -2.677 12.565 1.00 94.25 86 ALA A CA 1
ATOM 664 C C . ALA A 1 86 ? -11.497 -2.250 13.258 1.00 94.25 86 ALA A C 1
ATOM 666 O O . ALA A 1 86 ? -11.485 -2.032 14.469 1.00 94.25 86 ALA A O 1
ATOM 667 N N . ASN A 1 87 ? -10.399 -2.144 12.504 1.00 93.44 87 ASN A N 1
ATOM 668 C CA . ASN A 1 87 ? -9.040 -2.120 13.057 1.00 93.44 87 ASN A CA 1
ATOM 669 C C . ASN A 1 87 ? -8.217 -0.873 12.685 1.00 93.44 87 ASN A C 1
ATOM 671 O O . ASN A 1 87 ? -7.151 -0.672 13.266 1.00 93.44 87 ASN A O 1
ATOM 675 N N . GLY A 1 88 ? -8.692 -0.021 11.770 1.00 93.31 88 GLY A N 1
ATOM 676 C CA . GLY A 1 88 ? -7.912 1.099 11.223 1.00 93.31 88 GLY A CA 1
ATOM 677 C C . GLY A 1 88 ? -7.226 0.746 9.895 1.00 93.31 88 GLY A C 1
ATOM 678 O O . GLY A 1 88 ? -7.685 -0.160 9.210 1.00 93.31 88 GLY A O 1
ATOM 679 N N . PRO A 1 89 ? -6.160 1.444 9.476 1.00 95.88 89 PRO A N 1
ATOM 680 C CA . PRO A 1 89 ? -5.683 1.392 8.095 1.00 95.88 89 PRO A CA 1
ATOM 681 C C . PRO A 1 89 ? -5.174 0.014 7.651 1.00 95.88 89 PRO A C 1
ATOM 683 O O . PRO A 1 89 ? -4.789 -0.821 8.477 1.00 95.88 89 PRO A O 1
ATOM 686 N N . ILE A 1 90 ? -5.163 -0.196 6.332 1.00 94.44 90 ILE A N 1
ATOM 687 C CA . ILE A 1 90 ? -4.663 -1.401 5.649 1.00 94.44 90 ILE A CA 1
ATOM 688 C C . ILE A 1 90 ? -4.084 -1.061 4.277 1.00 94.44 90 ILE A C 1
ATOM 690 O O . ILE A 1 90 ? -4.611 -0.113 3.654 1.00 94.44 90 ILE A O 1
#

Sequence (90 aa):
MFALYGDGAANQGQLFEALNISALWKLLAILVCENNHYCMGTAEWRAAKSPAYYKRGDYVHGLKVDGMDVLVVKQACKFAKDHAIANGPI

InterPro domains:
  IPR001017 Dehydrogenase, E1 component [PF00676] (2-89)
  IPR029061 Thiamin diphosphate-binding fold [SSF52518] (2-89)
  IPR050642 Pyruvate Dehydrogenase E1 Alpha Subunit [PTHR11516] (2-90)